Protein AF-A0A3M1NFT0-F1 (afdb_monomer_lite)

Secondary structure (DSSP, 8-state):
----HHHHHHHHHHHHTTSS-HHHHHHHHHHHHHHH-TTS-SSS-HHHHHHHHHHHHHHHHSS---TTSHHHHHHHHHT--HHHHHHHHHTSHHHHTSHHHHHHHHHHHHHHHHHTT--

Radius of gyration: 21.31 Å; chains: 1; bounding box: 56×22×60 Å

Sequence (119 aa):
MAFDEATLDQWANDIVMNDRTRDDWLEYVKDTAARLYPWKDRELRTIDAAQPWLNAYSTLLEKPATLRTPEVQAALMAGTDIAEFTRQLRQRPEWLTTKNAQDTFSTIGDTLARRMGFA

Structure (mmCIF, N/CA/C/O backbone):
data_AF-A0A3M1NFT0-F1
#
_entry.id   AF-A0A3M1NFT0-F1
#
loop_
_atom_site.group_PDB
_atom_site.id
_atom_site.type_symbol
_atom_site.label_atom_id
_atom_site.label_alt_id
_atom_site.label_comp_id
_atom_site.label_asym_id
_atom_site.label_entity_id
_atom_site.label_seq_id
_atom_site.pdbx_PDB_ins_code
_atom_site.Cartn_x
_atom_site.Cartn_y
_atom_site.Cartn_z
_atom_site.occupancy
_atom_site.B_iso_or_equiv
_atom_site.auth_seq_id
_atom_site.auth_comp_id
_atom_site.auth_asym_id
_atom_site.auth_atom_id
_atom_site.pdbx_PDB_model_num
ATOM 1 N N . MET A 1 1 ? 12.643 2.588 -3.687 1.00 48.44 1 MET A N 1
ATOM 2 C CA . MET A 1 1 ? 13.054 2.187 -5.049 1.00 48.44 1 MET A CA 1
ATOM 3 C C . MET A 1 1 ? 13.941 3.274 -5.615 1.00 48.44 1 MET A C 1
ATOM 5 O O . MET A 1 1 ? 13.427 4.300 -6.042 1.00 48.44 1 MET A O 1
ATOM 9 N N . ALA A 1 2 ? 15.250 3.090 -5.527 1.00 50.56 2 ALA A N 1
ATOM 10 C CA . ALA A 1 2 ? 16.196 3.840 -6.337 1.00 50.56 2 ALA A CA 1
ATOM 11 C C . ALA A 1 2 ? 16.700 2.839 -7.377 1.00 50.56 2 ALA A C 1
ATOM 13 O O . ALA A 1 2 ? 17.107 1.741 -7.000 1.00 50.56 2 ALA A O 1
ATOM 14 N N . PHE A 1 3 ? 16.562 3.157 -8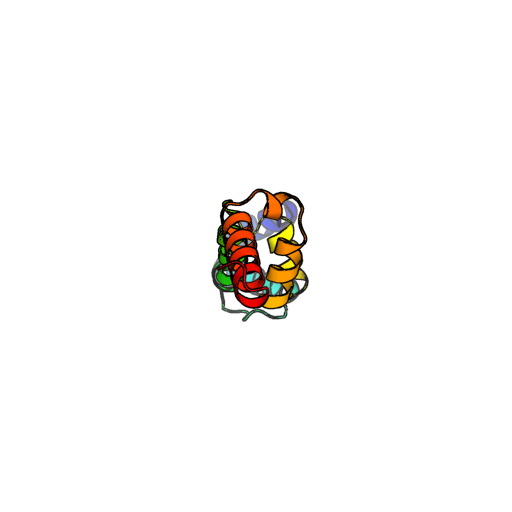.662 1.00 63.03 3 PHE A N 1
ATOM 15 C CA . PHE A 1 3 ? 17.387 2.491 -9.664 1.00 63.03 3 PHE A CA 1
ATOM 16 C C . PHE A 1 3 ? 18.838 2.850 -9.328 1.00 63.03 3 PHE A C 1
ATOM 18 O O . PHE A 1 3 ? 19.087 3.982 -8.914 1.00 63.03 3 PHE A O 1
ATOM 25 N N . ASP A 1 4 ? 19.754 1.891 -9.427 1.00 70.44 4 ASP A N 1
ATOM 26 C CA . ASP A 1 4 ? 21.175 2.174 -9.227 1.00 70.44 4 ASP A CA 1
ATOM 27 C C . ASP A 1 4 ? 21.617 3.247 -10.238 1.00 70.44 4 ASP A C 1
ATOM 29 O O . ASP A 1 4 ? 21.258 3.158 -11.418 1.00 70.44 4 ASP A O 1
ATOM 33 N N . GLU A 1 5 ? 22.342 4.270 -9.781 1.00 66.38 5 GLU A N 1
ATOM 34 C CA . GLU A 1 5 ? 22.776 5.410 -10.607 1.00 66.38 5 GLU A CA 1
ATOM 35 C C . GLU A 1 5 ? 23.545 4.921 -11.838 1.00 66.38 5 GLU A C 1
ATOM 37 O O . GLU A 1 5 ? 23.268 5.348 -12.957 1.00 66.38 5 GLU A O 1
ATOM 42 N N . ALA A 1 6 ? 24.390 3.902 -11.657 1.00 70.00 6 ALA A N 1
ATOM 43 C CA . ALA A 1 6 ? 25.141 3.278 -12.741 1.00 70.00 6 ALA A CA 1
ATOM 44 C C . ALA A 1 6 ? 24.241 2.652 -13.822 1.00 70.00 6 ALA A C 1
ATOM 46 O O . ALA A 1 6 ? 24.580 2.667 -15.003 1.00 70.00 6 ALA A O 1
ATOM 47 N N . THR A 1 7 ? 23.074 2.120 -13.441 1.00 72.25 7 THR A N 1
ATOM 48 C CA . THR A 1 7 ? 22.120 1.549 -14.405 1.00 72.25 7 THR A CA 1
ATOM 49 C C . THR A 1 7 ? 21.399 2.654 -15.175 1.00 72.25 7 THR A C 1
ATOM 51 O O . THR A 1 7 ? 21.173 2.516 -16.375 1.00 72.25 7 THR A O 1
ATOM 54 N N . LEU A 1 8 ? 21.048 3.761 -14.515 1.00 72.31 8 LEU A N 1
ATOM 55 C CA . LEU A 1 8 ? 20.402 4.902 -15.169 1.00 72.31 8 LEU A CA 1
ATOM 56 C C . LEU A 1 8 ? 21.328 5.573 -16.187 1.00 72.31 8 LEU A C 1
ATOM 58 O O . LEU A 1 8 ? 20.892 5.848 -17.303 1.00 72.31 8 LEU A O 1
ATOM 62 N N . ASP A 1 9 ? 22.597 5.771 -15.833 1.00 75.44 9 ASP A N 1
ATOM 63 C CA . ASP A 1 9 ? 23.588 6.395 -16.714 1.00 75.44 9 ASP A CA 1
ATOM 64 C C . ASP A 1 9 ? 23.891 5.539 -17.947 1.00 75.44 9 ASP A C 1
ATOM 66 O O . ASP A 1 9 ? 24.084 6.061 -19.048 1.00 75.44 9 ASP A O 1
ATOM 70 N N . GLN A 1 10 ? 23.896 4.215 -17.789 1.00 77.12 10 GLN A N 1
ATOM 71 C CA . GLN A 1 10 ? 24.116 3.294 -18.899 1.00 77.12 10 GLN A CA 1
ATOM 72 C C . GLN A 1 10 ? 22.939 3.319 -19.882 1.00 77.12 10 GLN A C 1
ATOM 74 O O . GLN A 1 10 ? 23.136 3.498 -21.079 1.00 77.12 10 GLN A O 1
ATOM 79 N N . TRP A 1 11 ? 21.703 3.262 -19.379 1.00 73.88 11 TRP A N 1
ATOM 80 C CA . TRP A 1 11 ? 20.511 3.370 -20.222 1.00 73.88 11 TRP A CA 1
ATOM 81 C C . TRP A 1 11 ? 20.359 4.748 -20.872 1.00 73.88 11 TRP A C 1
ATOM 83 O O . TRP A 1 11 ? 19.920 4.834 -22.017 1.00 73.88 11 TRP A O 1
ATOM 93 N N . ALA A 1 12 ? 20.739 5.823 -20.178 1.00 71.62 12 ALA A N 1
ATOM 94 C CA . ALA A 1 12 ? 20.743 7.164 -20.750 1.00 71.62 12 ALA A CA 1
ATOM 95 C C . ALA A 1 12 ? 21.728 7.272 -21.927 1.00 71.62 12 ALA A C 1
ATOM 97 O O . ALA A 1 12 ? 21.364 7.814 -22.970 1.00 71.62 12 ALA A O 1
ATOM 98 N N . ASN A 1 13 ? 22.938 6.718 -21.790 1.00 75.19 13 ASN A N 1
ATOM 99 C CA . ASN A 1 13 ? 23.917 6.677 -22.878 1.00 75.19 13 ASN A CA 1
ATOM 100 C C . ASN A 1 13 ? 23.450 5.804 -24.051 1.00 75.19 13 ASN A C 1
ATOM 102 O O . ASN A 1 13 ? 23.519 6.258 -25.191 1.00 75.19 13 ASN A O 1
ATOM 106 N N . ASP A 1 14 ? 22.909 4.613 -23.789 1.00 72.38 14 ASP A N 1
ATOM 107 C CA . ASP A 1 14 ? 22.425 3.697 -24.833 1.00 72.38 14 ASP A CA 1
ATOM 108 C C . ASP A 1 14 ? 21.262 4.304 -25.645 1.00 72.38 14 ASP A C 1
ATOM 110 O O . ASP A 1 14 ? 21.162 4.096 -26.855 1.00 72.38 14 ASP A O 1
ATOM 114 N N . ILE A 1 15 ? 20.398 5.104 -25.005 1.00 72.00 15 ILE A N 1
ATOM 115 C CA . ILE A 1 15 ? 19.313 5.830 -25.686 1.00 72.00 15 ILE A CA 1
ATOM 116 C C . ILE A 1 15 ? 19.865 6.968 -26.553 1.00 72.00 15 ILE A C 1
ATOM 118 O O . ILE A 1 15 ? 19.413 7.162 -27.680 1.00 72.00 15 ILE A O 1
ATOM 122 N N . VAL A 1 16 ? 20.849 7.724 -26.055 1.00 74.62 16 VAL A N 1
ATOM 123 C CA . VAL A 1 16 ? 21.486 8.812 -26.820 1.00 74.62 16 VAL A CA 1
ATOM 124 C C . VAL A 1 16 ? 22.265 8.268 -28.021 1.00 74.62 16 VAL A C 1
ATOM 126 O O . VAL A 1 16 ? 22.279 8.902 -29.076 1.00 74.62 16 VAL A O 1
ATOM 129 N N . MET A 1 17 ? 22.860 7.083 -27.887 1.00 78.56 17 MET A N 1
ATOM 130 C CA . MET A 1 17 ? 23.581 6.393 -28.959 1.00 78.56 17 MET A CA 1
ATOM 131 C C . MET A 1 17 ? 22.662 5.665 -29.955 1.00 78.56 17 MET A C 1
ATOM 133 O O . MET A 1 17 ? 23.164 5.079 -30.909 1.00 78.56 17 MET A O 1
ATOM 137 N N . ASN A 1 18 ? 21.331 5.738 -29.792 1.00 70.69 18 ASN A N 1
ATOM 138 C CA . ASN A 1 18 ? 20.339 4.994 -30.587 1.00 70.69 18 ASN A CA 1
ATOM 139 C C . ASN A 1 18 ? 20.472 3.457 -30.504 1.00 70.69 18 ASN A C 1
ATOM 141 O O . ASN A 1 18 ? 19.839 2.746 -31.285 1.00 70.69 18 ASN A O 1
ATOM 145 N N . ASP A 1 19 ? 21.244 2.936 -29.550 1.00 73.31 19 ASP A N 1
ATOM 146 C CA . ASP A 1 19 ? 21.419 1.496 -29.335 1.00 73.31 19 ASP A CA 1
ATOM 147 C C . ASP A 1 19 ? 20.213 0.876 -28.610 1.00 73.31 19 ASP A C 1
ATOM 149 O O . ASP A 1 19 ? 19.975 -0.330 -28.705 1.00 73.31 19 ASP A O 1
ATOM 153 N N . ARG A 1 20 ? 19.425 1.695 -27.897 1.00 72.44 20 ARG A N 1
ATOM 154 C CA . ARG A 1 20 ? 18.157 1.304 -27.263 1.00 72.44 20 ARG A CA 1
ATOM 155 C C . ARG A 1 20 ? 17.103 2.389 -27.396 1.00 72.44 20 ARG A C 1
ATOM 157 O O . ARG A 1 20 ? 17.401 3.579 -27.420 1.00 72.44 20 ARG A O 1
ATOM 164 N N . THR A 1 21 ? 15.842 1.982 -27.435 1.00 81.12 21 THR A N 1
ATOM 165 C CA . THR A 1 21 ? 14.711 2.905 -27.519 1.00 81.12 21 THR A CA 1
ATOM 166 C C . THR A 1 21 ? 14.102 3.185 -26.147 1.00 81.12 21 THR A C 1
ATOM 168 O O . THR A 1 21 ? 14.319 2.477 -25.160 1.00 81.12 21 THR A O 1
ATOM 171 N N . ARG A 1 22 ? 13.267 4.227 -26.082 1.00 76.69 22 ARG A N 1
ATOM 172 C CA . ARG A 1 22 ? 12.432 4.506 -24.905 1.00 76.69 22 ARG A CA 1
ATOM 173 C C . ARG A 1 22 ? 11.493 3.338 -24.570 1.00 76.69 22 ARG A C 1
ATOM 175 O O . ARG A 1 22 ? 11.173 3.147 -23.397 1.00 76.69 22 ARG A O 1
ATOM 182 N N . ASP A 1 23 ? 11.069 2.579 -25.576 1.00 80.88 23 ASP A N 1
ATOM 183 C CA . ASP A 1 23 ? 10.183 1.432 -25.398 1.00 80.88 23 ASP A CA 1
ATOM 184 C C . ASP A 1 23 ? 10.925 0.268 -24.727 1.00 80.88 23 ASP A C 1
ATOM 186 O O . ASP A 1 23 ? 10.395 -0.324 -23.789 1.00 80.88 23 ASP A O 1
ATOM 190 N N . ASP A 1 24 ? 12.193 0.031 -25.080 1.00 81.00 24 ASP A N 1
ATOM 191 C CA . ASP A 1 24 ? 13.041 -0.971 -24.412 1.00 81.00 24 ASP A CA 1
ATOM 192 C C . ASP A 1 24 ? 13.255 -0.643 -22.928 1.00 81.00 24 ASP A C 1
ATOM 194 O O . ASP A 1 24 ? 13.233 -1.525 -22.066 1.00 81.00 24 ASP A O 1
ATOM 198 N N . TRP A 1 25 ? 13.415 0.646 -22.607 1.00 78.12 25 TRP A N 1
ATOM 199 C CA . TRP A 1 25 ? 13.491 1.102 -21.219 1.00 78.12 25 TRP A CA 1
ATOM 200 C C . TRP A 1 25 ? 12.179 0.861 -20.465 1.00 78.12 25 TRP A C 1
ATOM 202 O O . TRP A 1 25 ? 12.191 0.405 -19.320 1.00 78.12 25 TRP A O 1
ATOM 212 N N . LEU A 1 26 ? 11.035 1.139 -21.097 1.00 80.88 26 LEU A N 1
ATOM 213 C CA . LEU A 1 26 ? 9.726 0.867 -20.503 1.00 80.88 26 LEU A CA 1
ATOM 214 C C . LEU A 1 26 ? 9.532 -0.629 -20.235 1.00 80.88 26 LEU A C 1
ATOM 216 O O . LEU A 1 26 ? 9.087 -0.984 -19.143 1.00 80.88 26 LEU A O 1
ATOM 220 N N . GLU A 1 27 ? 9.907 -1.497 -21.172 1.00 84.88 27 GLU A N 1
ATOM 221 C CA . GLU A 1 27 ? 9.845 -2.952 -20.997 1.00 84.88 27 GLU A CA 1
ATOM 222 C C . GLU A 1 27 ? 10.764 -3.428 -19.859 1.00 84.88 27 GLU A C 1
ATOM 224 O O . GLU A 1 27 ? 10.327 -4.195 -18.999 1.00 84.88 27 GLU A O 1
ATOM 229 N N . TYR A 1 28 ? 11.983 -2.888 -19.748 1.00 83.62 28 TYR A N 1
ATOM 230 C CA . TYR A 1 28 ? 12.887 -3.179 -18.629 1.00 83.62 28 TYR A CA 1
ATOM 231 C C . TYR A 1 28 ? 12.298 -2.780 -17.265 1.00 83.62 28 TYR A C 1
ATOM 233 O O . TYR A 1 28 ? 12.393 -3.525 -16.279 1.00 83.62 28 TYR A O 1
ATOM 241 N N . VAL A 1 29 ? 11.660 -1.609 -17.193 1.00 82.56 29 VAL A N 1
ATOM 242 C CA . VAL A 1 29 ? 10.998 -1.138 -15.971 1.00 82.56 29 VAL A CA 1
ATOM 243 C C . VAL A 1 29 ? 9.800 -2.024 -15.626 1.00 82.56 29 VAL A C 1
ATOM 245 O O . VAL A 1 29 ? 9.630 -2.375 -14.455 1.00 82.56 29 VAL A O 1
ATOM 248 N N . LYS A 1 30 ? 8.994 -2.426 -16.617 1.00 83.44 30 LYS A N 1
ATOM 249 C CA . LYS A 1 30 ? 7.872 -3.358 -16.420 1.00 83.44 30 LYS A CA 1
ATOM 250 C C . LYS A 1 30 ? 8.351 -4.710 -15.903 1.00 83.44 30 LYS A C 1
ATOM 252 O O . LYS A 1 30 ? 7.783 -5.209 -14.934 1.00 83.44 30 LYS A O 1
ATOM 257 N N . ASP A 1 31 ? 9.411 -5.268 -16.480 1.00 85.81 31 ASP A N 1
ATOM 258 C CA . ASP A 1 31 ? 9.974 -6.554 -16.059 1.00 85.81 31 ASP A CA 1
ATOM 259 C C . ASP A 1 31 ? 10.536 -6.493 -14.641 1.00 85.81 31 ASP A C 1
ATOM 261 O O . ASP A 1 31 ? 10.301 -7.383 -13.821 1.00 85.81 31 ASP A O 1
ATOM 265 N N . THR A 1 32 ? 11.229 -5.404 -14.314 1.00 83.25 32 THR A N 1
ATOM 266 C CA . THR A 1 32 ? 11.710 -5.154 -12.952 1.00 83.25 32 THR A CA 1
ATOM 267 C C . THR A 1 32 ? 10.543 -5.046 -11.968 1.00 83.25 32 THR A C 1
ATOM 269 O O . THR A 1 32 ? 10.571 -5.647 -10.891 1.00 83.25 32 THR A O 1
ATOM 272 N N . ALA A 1 33 ? 9.480 -4.330 -12.340 1.00 82.62 33 ALA A N 1
ATOM 273 C CA . ALA A 1 33 ? 8.282 -4.196 -11.520 1.00 82.62 33 ALA A CA 1
ATOM 274 C C . ALA A 1 33 ? 7.526 -5.524 -11.358 1.00 82.62 33 ALA A C 1
ATOM 276 O O . ALA A 1 33 ? 7.018 -5.787 -10.272 1.00 82.62 33 ALA A O 1
ATOM 277 N N . ALA A 1 34 ? 7.470 -6.365 -12.392 1.00 84.81 34 ALA A N 1
ATOM 278 C CA . ALA A 1 34 ? 6.854 -7.690 -12.340 1.00 84.81 34 ALA A CA 1
ATOM 279 C C . ALA A 1 34 ? 7.622 -8.644 -11.411 1.00 84.81 34 ALA A C 1
ATOM 281 O O . ALA A 1 34 ? 7.012 -9.418 -10.679 1.00 84.81 34 ALA A O 1
ATOM 282 N N . ARG A 1 35 ? 8.959 -8.547 -11.366 1.00 85.12 35 ARG A N 1
ATOM 283 C CA . ARG A 1 35 ? 9.780 -9.310 -10.406 1.00 85.12 35 ARG A CA 1
ATOM 284 C C . ARG A 1 35 ? 9.548 -8.875 -8.961 1.00 85.12 35 ARG A C 1
ATOM 286 O O . ARG A 1 35 ? 9.550 -9.711 -8.065 1.00 85.12 35 ARG A O 1
ATOM 293 N N . LEU A 1 36 ? 9.378 -7.574 -8.733 1.00 82.12 36 LEU A N 1
ATOM 294 C CA . LEU A 1 36 ? 9.213 -7.008 -7.388 1.00 82.12 36 LEU A CA 1
ATOM 295 C C . LEU A 1 36 ? 7.781 -7.118 -6.863 1.00 82.12 36 LEU A C 1
ATOM 297 O O . LEU A 1 36 ? 7.580 -7.179 -5.653 1.00 82.12 36 LEU A O 1
ATOM 301 N N . TYR A 1 37 ? 6.800 -7.174 -7.760 1.00 85.31 37 TYR A N 1
ATOM 302 C CA . TYR A 1 37 ? 5.386 -7.309 -7.435 1.00 85.31 37 TYR A CA 1
ATOM 303 C C . TYR A 1 37 ? 4.765 -8.437 -8.275 1.00 85.31 37 TYR A C 1
ATOM 305 O O . TYR A 1 37 ? 4.047 -8.159 -9.232 1.00 85.31 37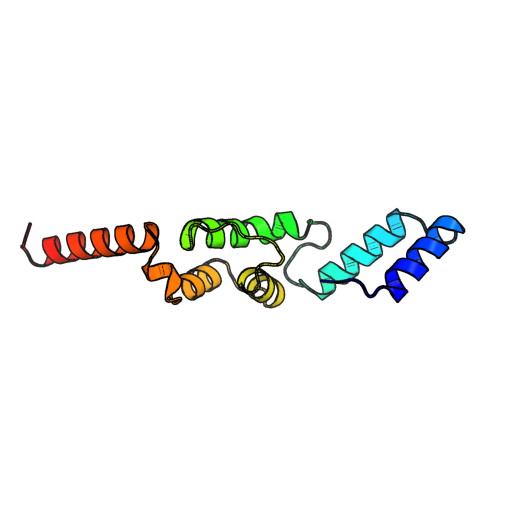 TYR A O 1
ATOM 313 N N . PRO A 1 38 ? 5.002 -9.717 -7.937 1.00 84.06 38 PRO A N 1
ATOM 314 C CA . PRO A 1 38 ? 4.549 -10.843 -8.763 1.00 84.06 38 PRO A CA 1
ATOM 315 C C . PRO A 1 38 ? 3.023 -10.965 -8.880 1.00 84.06 38 PRO A C 1
ATOM 317 O O . PRO A 1 38 ? 2.514 -11.626 -9.777 1.00 84.06 38 PRO A O 1
ATOM 320 N N . TRP A 1 39 ? 2.291 -10.355 -7.948 1.00 85.00 39 TRP A N 1
ATOM 321 C CA . TRP A 1 39 ? 0.831 -10.393 -7.866 1.00 85.00 39 TRP A CA 1
ATOM 322 C C . TRP A 1 39 ? 0.140 -9.362 -8.764 1.00 85.00 39 TRP A C 1
ATOM 324 O O . TRP A 1 39 ? -1.065 -9.476 -8.984 1.00 85.00 39 TRP A O 1
ATOM 334 N N . LYS A 1 40 ? 0.855 -8.334 -9.244 1.00 85.62 40 LYS A N 1
ATOM 335 C CA . LYS A 1 40 ? 0.259 -7.302 -10.099 1.00 85.62 40 LYS A CA 1
ATOM 336 C C . LYS A 1 40 ? 0.397 -7.693 -11.567 1.00 85.62 40 LYS A C 1
ATOM 338 O O . LYS A 1 40 ? 1.378 -8.317 -11.965 1.00 85.62 40 LYS A O 1
ATOM 343 N N . ASP A 1 41 ? -0.533 -7.221 -12.389 1.00 86.12 41 ASP A N 1
ATOM 344 C CA . ASP A 1 41 ? -0.380 -7.293 -13.841 1.00 86.12 41 ASP A CA 1
ATOM 345 C C . ASP A 1 41 ? 0.878 -6.514 -14.282 1.00 86.12 41 ASP A C 1
ATOM 347 O O . ASP A 1 41 ? 1.191 -5.428 -13.766 1.00 86.12 41 ASP A O 1
ATOM 351 N N . ARG A 1 42 ? 1.625 -7.087 -15.227 1.00 83.56 42 ARG A N 1
ATOM 352 C CA . ARG A 1 42 ? 2.829 -6.494 -15.813 1.00 83.56 42 ARG A CA 1
ATOM 353 C C . ARG A 1 42 ? 2.530 -5.134 -16.435 1.00 83.56 42 ARG A C 1
ATOM 355 O O . ARG A 1 42 ? 3.280 -4.188 -16.192 1.00 83.56 42 ARG A O 1
ATOM 362 N N . GLU A 1 43 ? 1.425 -5.034 -17.170 1.00 85.50 43 GLU A N 1
ATOM 363 C CA . GLU A 1 43 ? 1.051 -3.835 -17.926 1.00 85.50 43 GLU A CA 1
ATOM 364 C C . GLU A 1 43 ? 0.406 -2.762 -17.037 1.00 85.50 43 GLU A C 1
ATOM 366 O O . GLU A 1 43 ? 0.393 -1.577 -17.378 1.00 85.50 43 GLU A O 1
ATOM 371 N N . LEU A 1 44 ? -0.086 -3.147 -15.855 1.00 86.06 44 LEU A N 1
ATOM 372 C CA . LEU A 1 44 ? -0.676 -2.211 -14.909 1.00 86.06 44 LEU A CA 1
ATOM 373 C C . LEU A 1 44 ? 0.414 -1.401 -14.197 1.00 86.06 44 LEU A C 1
ATOM 375 O O . LEU A 1 44 ? 1.357 -1.947 -13.599 1.00 86.06 44 LEU A O 1
ATOM 379 N N . ARG A 1 45 ? 0.265 -0.070 -14.212 1.00 83.88 45 ARG A N 1
ATOM 380 C CA . ARG A 1 45 ? 1.180 0.817 -13.486 1.00 83.88 45 ARG A CA 1
ATOM 381 C C . ARG A 1 45 ? 1.105 0.491 -11.998 1.00 83.88 45 ARG A C 1
ATOM 383 O O . ARG A 1 45 ? 0.021 0.414 -11.426 1.00 83.88 45 ARG A O 1
ATOM 390 N N . THR A 1 46 ? 2.259 0.378 -11.344 1.00 84.69 46 THR A N 1
ATOM 391 C CA . THR A 1 46 ? 2.337 0.053 -9.909 1.00 84.69 46 THR A CA 1
ATOM 392 C C . THR A 1 46 ? 1.538 1.026 -9.044 1.00 84.69 46 THR A C 1
ATOM 394 O O . THR A 1 46 ? 0.956 0.614 -8.050 1.00 84.69 46 THR A O 1
ATOM 397 N N . ILE A 1 47 ? 1.475 2.306 -9.429 1.00 87.44 47 ILE A N 1
ATOM 398 C CA . ILE A 1 47 ? 0.673 3.307 -8.716 1.00 87.44 47 ILE A CA 1
ATOM 399 C C . ILE A 1 47 ? -0.827 2.996 -8.771 1.00 87.44 47 ILE A C 1
ATOM 401 O O . ILE A 1 47 ? -1.494 3.086 -7.746 1.00 87.44 47 ILE A O 1
ATOM 405 N N . ASP A 1 48 ? -1.331 2.558 -9.926 1.00 89.50 48 ASP A N 1
ATOM 406 C CA . ASP A 1 48 ? -2.748 2.231 -10.101 1.00 89.50 48 ASP A CA 1
ATOM 407 C C . ASP A 1 48 ? -3.081 0.928 -9.371 1.00 89.50 48 ASP A C 1
ATOM 409 O O . ASP A 1 48 ? -4.090 0.844 -8.676 1.00 89.50 48 ASP A O 1
ATOM 413 N N . ALA A 1 49 ? -2.185 -0.062 -9.454 1.00 87.19 49 ALA A N 1
ATOM 414 C CA . ALA A 1 49 ? -2.304 -1.315 -8.713 1.00 87.19 49 ALA A CA 1
ATOM 415 C C . ALA A 1 49 ? -2.303 -1.088 -7.193 1.00 87.19 49 ALA A C 1
ATOM 417 O O . ALA A 1 49 ? -3.037 -1.748 -6.470 1.00 87.19 49 ALA A O 1
ATOM 418 N N . ALA A 1 50 ? -1.500 -0.144 -6.700 1.00 91.38 50 ALA A N 1
ATOM 419 C CA . ALA A 1 50 ? -1.371 0.164 -5.279 1.00 91.38 50 ALA A CA 1
ATOM 420 C C . ALA A 1 50 ? -2.484 1.060 -4.720 1.00 91.38 50 ALA A C 1
ATOM 422 O O . ALA A 1 50 ? -2.575 1.219 -3.500 1.00 91.38 50 ALA A O 1
ATOM 423 N N . GLN A 1 51 ? -3.319 1.654 -5.578 1.00 92.62 51 GLN A N 1
ATOM 424 C CA . GLN A 1 51 ? -4.344 2.616 -5.177 1.00 92.62 51 GLN A CA 1
ATOM 425 C C . GLN A 1 51 ? -5.235 2.127 -4.018 1.00 92.62 51 GLN A C 1
ATOM 427 O O . GLN A 1 51 ? -5.486 2.920 -3.108 1.00 92.62 51 GLN A O 1
ATOM 432 N N . PRO A 1 52 ? -5.667 0.849 -3.959 1.00 92.19 52 PRO A N 1
ATOM 433 C CA . PRO A 1 52 ? -6.453 0.355 -2.831 1.00 92.19 52 PRO A CA 1
ATOM 434 C C . PRO A 1 52 ? -5.714 0.417 -1.486 1.00 92.19 52 PRO A C 1
ATOM 436 O O . PRO A 1 52 ? -6.311 0.810 -0.486 1.00 92.19 52 PRO A O 1
ATOM 439 N N . TRP A 1 53 ? -4.416 0.098 -1.452 1.00 93.50 53 TRP A N 1
ATOM 440 C CA . TRP A 1 53 ? -3.594 0.174 -0.236 1.00 93.50 53 TRP A CA 1
ATOM 441 C C . TRP A 1 53 ? -3.332 1.622 0.174 1.00 93.50 53 TRP A C 1
ATOM 443 O O . TRP A 1 53 ? -3.411 1.949 1.357 1.00 93.50 53 TRP A O 1
ATOM 453 N N . LEU A 1 54 ? -3.070 2.501 -0.797 1.00 94.19 54 LEU A N 1
ATOM 454 C CA . LEU A 1 54 ? -2.897 3.934 -0.546 1.00 94.19 54 LEU A CA 1
ATOM 455 C C . LEU A 1 54 ? -4.167 4.538 0.056 1.00 94.19 54 LEU A C 1
ATOM 457 O O . LEU A 1 54 ? -4.101 5.206 1.085 1.00 94.19 54 LEU A O 1
ATOM 461 N N . ASN A 1 55 ? -5.323 4.238 -0.537 1.00 94.00 55 ASN A N 1
ATOM 462 C CA . ASN A 1 55 ? -6.614 4.693 -0.039 1.00 94.00 55 ASN A CA 1
ATOM 463 C C . ASN A 1 55 ? -6.898 4.131 1.357 1.00 94.00 55 ASN A C 1
ATOM 465 O O . ASN A 1 55 ? -7.264 4.892 2.245 1.00 94.00 55 ASN A O 1
ATOM 469 N N . ALA A 1 56 ? -6.682 2.830 1.583 1.00 92.25 56 ALA A N 1
ATOM 470 C CA . ALA A 1 56 ? -6.894 2.212 2.891 1.00 92.25 56 ALA A CA 1
ATOM 471 C C . ALA A 1 56 ? -6.032 2.868 3.975 1.00 92.25 56 ALA A C 1
ATOM 473 O O . ALA A 1 56 ? -6.549 3.218 5.034 1.00 92.25 56 ALA A O 1
ATOM 474 N N . TYR A 1 57 ? -4.746 3.097 3.696 1.00 93.69 57 TYR A N 1
ATOM 475 C CA . TYR A 1 57 ? -3.849 3.797 4.614 1.00 93.69 57 TYR A CA 1
ATOM 476 C C . TYR A 1 57 ? -4.334 5.221 4.881 1.00 93.69 57 TYR A C 1
ATOM 478 O O . TYR A 1 57 ? -4.458 5.622 6.037 1.00 93.69 57 TYR A O 1
ATOM 486 N N . SER A 1 58 ? -4.648 5.977 3.826 1.00 92.50 58 SER A N 1
ATOM 487 C CA . SER A 1 58 ? -5.061 7.369 3.969 1.00 92.50 58 SER A CA 1
ATOM 488 C C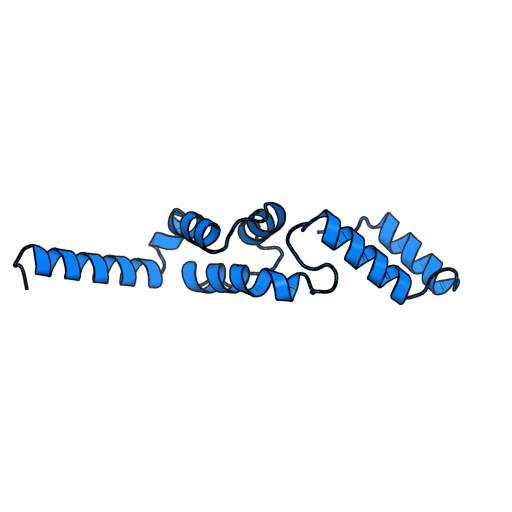 . SER A 1 58 ? -6.395 7.548 4.661 1.00 92.50 58 SER A C 1
ATOM 490 O O . SER A 1 58 ? -6.549 8.493 5.428 1.00 92.50 58 SER A O 1
ATOM 492 N N . THR A 1 59 ? -7.336 6.634 4.457 1.00 91.44 59 THR A N 1
ATOM 493 C CA . THR A 1 59 ? -8.588 6.629 5.203 1.00 91.44 59 THR A CA 1
ATOM 494 C C . THR A 1 59 ? -8.342 6.215 6.649 1.00 91.44 59 THR A C 1
ATOM 496 O O . THR A 1 59 ? -8.692 6.963 7.548 1.00 91.44 59 THR A O 1
ATOM 499 N N . LEU A 1 60 ? -7.708 5.069 6.910 1.00 90.69 60 LEU A N 1
ATOM 500 C CA . LEU A 1 60 ? -7.576 4.546 8.276 1.00 90.69 60 LEU A CA 1
ATOM 501 C C . LEU A 1 60 ? -6.729 5.433 9.175 1.00 90.69 60 LEU A C 1
ATOM 503 O O . LEU A 1 60 ? -7.105 5.645 10.319 1.00 90.69 60 LEU A O 1
ATOM 507 N N . LEU A 1 61 ? -5.593 5.913 8.674 1.00 91.06 61 LEU A N 1
ATOM 508 C CA . LEU A 1 61 ? -4.646 6.702 9.456 1.00 91.06 61 LEU A CA 1
ATOM 509 C C . LEU A 1 61 ? -4.823 8.208 9.279 1.00 91.06 61 LEU A C 1
ATOM 511 O O . LEU A 1 61 ? -4.089 8.963 9.911 1.00 91.06 61 LEU A O 1
ATOM 515 N N . GLU A 1 62 ? -5.763 8.642 8.433 1.00 90.38 62 GLU A N 1
ATOM 516 C CA . GLU A 1 62 ? -6.050 10.059 8.155 1.00 90.38 62 GLU A CA 1
ATOM 517 C C . GLU A 1 62 ? -4.801 10.837 7.687 1.00 90.38 62 GLU A C 1
ATOM 519 O O . GLU A 1 62 ? -4.656 12.037 7.916 1.00 90.38 62 GLU A O 1
ATOM 524 N N . LYS A 1 63 ? -3.871 10.139 7.019 1.00 89.50 63 LYS A N 1
ATOM 525 C CA . LYS A 1 63 ? -2.568 10.658 6.572 1.00 89.50 63 LYS A CA 1
ATOM 526 C C . LYS A 1 63 ? -2.343 10.394 5.082 1.00 89.50 63 LYS A C 1
ATOM 528 O O . LYS A 1 63 ? -2.709 9.329 4.588 1.00 89.50 63 LYS A O 1
ATOM 533 N N . PRO A 1 64 ? -1.687 11.300 4.341 1.00 88.62 64 PRO A N 1
ATOM 534 C CA . PRO A 1 64 ? -1.357 11.037 2.945 1.00 88.62 64 PRO A CA 1
ATOM 535 C C . PRO A 1 64 ? -0.408 9.835 2.830 1.00 88.62 64 PRO A C 1
ATOM 537 O O . PRO A 1 64 ? 0.606 9.762 3.525 1.00 88.62 64 PRO A O 1
ATOM 540 N N . ALA A 1 65 ? -0.740 8.900 1.942 1.00 90.12 65 ALA A N 1
ATOM 541 C CA . ALA A 1 65 ? 0.082 7.739 1.631 1.00 90.12 65 ALA A CA 1
ATOM 542 C C . ALA A 1 65 ? 0.712 7.882 0.245 1.00 90.12 65 ALA A C 1
ATOM 544 O O . ALA A 1 65 ? 0.117 8.430 -0.682 1.00 90.12 65 ALA A O 1
ATOM 545 N N . THR A 1 66 ? 1.916 7.344 0.084 1.00 90.62 66 THR A N 1
ATOM 546 C CA . THR A 1 66 ? 2.591 7.238 -1.212 1.00 90.62 66 THR A CA 1
ATOM 547 C C . THR A 1 66 ? 3.143 5.828 -1.386 1.00 90.62 66 THR A C 1
ATOM 549 O O . THR A 1 66 ? 3.231 5.062 -0.430 1.00 90.62 66 THR A O 1
ATOM 552 N N . LEU A 1 67 ? 3.608 5.488 -2.590 1.00 85.56 67 LEU A N 1
ATOM 553 C CA . LEU A 1 67 ? 4.322 4.223 -2.829 1.00 85.56 67 LEU A CA 1
ATOM 554 C C . LEU A 1 67 ? 5.602 4.068 -1.991 1.00 85.56 67 LEU A C 1
ATOM 556 O O . LEU A 1 67 ? 6.154 2.975 -1.910 1.00 85.56 67 LEU A O 1
ATOM 560 N N . ARG A 1 68 ? 6.102 5.166 -1.414 1.00 87.31 68 ARG A N 1
ATOM 561 C CA . ARG A 1 68 ? 7.290 5.189 -0.553 1.00 87.31 68 ARG A CA 1
ATOM 562 C C . ARG A 1 68 ? 6.944 5.111 0.930 1.00 87.31 68 ARG A C 1
ATOM 564 O O . ARG A 1 68 ? 7.854 5.059 1.750 1.00 87.31 68 ARG A O 1
ATOM 571 N N . THR A 1 69 ? 5.658 5.129 1.279 1.00 89.44 69 THR A N 1
ATOM 572 C CA . THR A 1 69 ? 5.215 4.907 2.654 1.00 89.44 69 THR A CA 1
ATOM 573 C C . THR A 1 69 ? 5.645 3.492 3.056 1.00 89.44 69 THR A C 1
ATOM 575 O O . THR A 1 69 ? 5.229 2.549 2.378 1.00 89.44 69 THR A O 1
ATOM 578 N N . PRO A 1 70 ? 6.486 3.319 4.096 1.00 90.00 70 PRO A N 1
ATOM 579 C CA . PRO A 1 70 ? 7.127 2.036 4.393 1.00 90.00 70 PRO A CA 1
ATOM 580 C C . PRO A 1 70 ? 6.142 0.877 4.530 1.00 90.00 70 PRO A C 1
ATOM 582 O O . PRO A 1 70 ? 6.390 -0.217 4.034 1.00 90.00 70 PRO A O 1
ATOM 585 N N . GLU A 1 71 ? 4.992 1.128 5.150 1.00 90.25 71 GLU A N 1
ATOM 586 C CA . GLU A 1 71 ? 3.967 0.119 5.399 1.00 90.25 71 GLU A CA 1
ATOM 587 C C . GLU A 1 71 ? 3.246 -0.287 4.117 1.00 90.25 71 GLU A C 1
ATOM 589 O O . GLU A 1 71 ? 3.010 -1.471 3.884 1.00 90.25 71 GLU A O 1
ATOM 594 N N . VAL A 1 72 ? 2.948 0.685 3.253 1.00 90.88 72 VAL A N 1
ATOM 595 C CA . VAL A 1 72 ? 2.363 0.417 1.936 1.00 90.88 72 VAL A CA 1
ATOM 596 C C . VAL A 1 72 ? 3.369 -0.334 1.072 1.00 90.88 72 VAL A C 1
ATOM 598 O O . VAL A 1 72 ? 3.020 -1.331 0.452 1.00 90.88 72 VAL A O 1
ATOM 601 N N . GLN A 1 73 ? 4.633 0.088 1.066 1.00 90.44 73 GLN A N 1
ATOM 602 C CA . GLN A 1 73 ? 5.672 -0.574 0.287 1.00 90.44 73 GLN A CA 1
ATOM 603 C C . GLN A 1 73 ? 5.871 -2.026 0.737 1.00 90.44 73 GLN A C 1
ATOM 605 O O . GLN A 1 73 ? 5.943 -2.914 -0.111 1.00 90.44 73 GLN A O 1
ATOM 610 N N . ALA A 1 74 ? 5.919 -2.276 2.048 1.00 90.69 74 ALA A N 1
ATOM 611 C CA . ALA A 1 74 ? 6.041 -3.619 2.603 1.00 90.69 74 ALA A CA 1
ATOM 612 C C . ALA A 1 74 ? 4.842 -4.501 2.223 1.00 90.69 74 ALA A C 1
ATOM 614 O O . ALA A 1 74 ? 5.040 -5.621 1.758 1.00 90.69 74 ALA A O 1
ATOM 615 N N . ALA A 1 75 ? 3.616 -3.982 2.345 1.00 90.56 75 ALA A N 1
ATOM 616 C CA . ALA A 1 75 ? 2.404 -4.710 1.973 1.00 90.56 75 ALA A CA 1
ATOM 617 C C . ALA A 1 75 ? 2.363 -5.047 0.477 1.00 90.56 75 ALA A C 1
ATOM 619 O O . ALA A 1 75 ? 2.054 -6.178 0.106 1.00 90.56 75 ALA A O 1
ATOM 620 N N . LEU A 1 76 ? 2.739 -4.094 -0.380 1.00 89.81 76 LEU A N 1
ATOM 621 C CA . LEU A 1 76 ? 2.820 -4.316 -1.820 1.00 89.81 76 LEU A CA 1
ATOM 622 C C . LEU A 1 76 ? 3.908 -5.337 -2.157 1.00 89.81 76 LEU A C 1
ATOM 624 O O . LEU A 1 76 ? 3.663 -6.229 -2.950 1.00 89.81 76 LEU A O 1
ATOM 628 N N . MET A 1 77 ? 5.102 -5.268 -1.567 1.00 88.69 77 MET A N 1
ATOM 629 C CA . MET A 1 77 ? 6.165 -6.241 -1.869 1.00 88.69 77 MET A CA 1
ATOM 630 C C . MET A 1 77 ? 5.817 -7.654 -1.384 1.00 88.69 77 MET A C 1
ATOM 632 O O . MET A 1 77 ? 6.147 -8.629 -2.052 1.00 88.69 77 MET A O 1
ATOM 636 N N . ALA A 1 78 ? 5.119 -7.767 -0.253 1.00 88.62 78 ALA A N 1
ATOM 637 C CA . ALA A 1 78 ? 4.659 -9.043 0.283 1.00 88.62 78 ALA A CA 1
ATOM 638 C C . ALA A 1 78 ? 3.427 -9.612 -0.449 1.00 88.62 78 ALA A C 1
ATOM 640 O O . ALA A 1 78 ? 3.084 -10.772 -0.236 1.00 88.62 78 ALA A O 1
ATOM 641 N N . GLY A 1 79 ? 2.753 -8.819 -1.292 1.00 87.88 79 GLY A N 1
ATOM 642 C CA . GLY A 1 79 ? 1.479 -9.212 -1.903 1.00 87.88 79 GLY A CA 1
ATOM 643 C C . GLY A 1 79 ? 0.362 -9.389 -0.872 1.00 87.88 79 GLY A C 1
ATOM 644 O O . GLY A 1 79 ? -0.508 -10.241 -1.038 1.00 87.88 79 GLY A O 1
ATOM 645 N N . THR A 1 80 ? 0.407 -8.619 0.218 1.00 91.62 80 THR A N 1
ATOM 646 C CA . THR A 1 80 ? -0.558 -8.708 1.316 1.00 91.62 80 THR A CA 1
ATOM 647 C C . THR A 1 80 ? -1.940 -8.277 0.845 1.00 91.62 80 THR A C 1
ATOM 649 O O . THR A 1 80 ? -2.105 -7.166 0.340 1.00 91.62 80 THR A O 1
ATOM 652 N N . ASP A 1 81 ? -2.945 -9.116 1.088 1.00 92.62 81 ASP A N 1
ATOM 653 C CA . ASP A 1 81 ? -4.343 -8.785 0.815 1.00 92.62 81 ASP A CA 1
ATOM 654 C C . ASP A 1 81 ? -4.790 -7.498 1.537 1.00 92.62 81 ASP A C 1
ATOM 656 O O . ASP A 1 81 ? -4.358 -7.197 2.653 1.00 92.62 81 ASP A O 1
ATOM 660 N N . ILE A 1 82 ? -5.692 -6.736 0.915 1.00 91.12 82 ILE A N 1
ATOM 661 C CA . ILE A 1 82 ? -6.154 -5.437 1.427 1.00 91.12 82 ILE A CA 1
ATOM 662 C C . ILE A 1 82 ? -6.835 -5.579 2.796 1.00 91.12 82 ILE A C 1
ATOM 664 O O . ILE A 1 82 ? -6.677 -4.702 3.656 1.00 91.12 82 ILE A O 1
ATOM 668 N N . ALA A 1 83 ? -7.579 -6.666 3.030 1.00 92.12 83 ALA A N 1
ATOM 669 C CA . ALA A 1 83 ? -8.232 -6.891 4.314 1.00 92.12 83 ALA A CA 1
ATOM 670 C C . ALA A 1 83 ? -7.195 -7.151 5.412 1.00 92.12 83 ALA A C 1
ATOM 672 O O . ALA A 1 83 ? -7.306 -6.598 6.508 1.00 92.12 83 ALA A O 1
ATOM 673 N N . GLU A 1 84 ? -6.157 -7.930 5.107 1.00 93.75 84 GLU A N 1
ATOM 674 C CA . GLU A 1 84 ? -5.050 -8.175 6.031 1.00 93.75 84 GLU A CA 1
ATOM 675 C C . GLU A 1 84 ? -4.253 -6.898 6.312 1.00 93.75 84 GLU A C 1
ATOM 677 O O . GLU A 1 84 ? -4.022 -6.560 7.472 1.00 93.75 84 GLU A O 1
ATOM 682 N N . PHE A 1 85 ? -3.929 -6.123 5.278 1.00 94.31 85 PHE A N 1
ATOM 683 C CA . PHE A 1 85 ? -3.264 -4.832 5.434 1.00 94.31 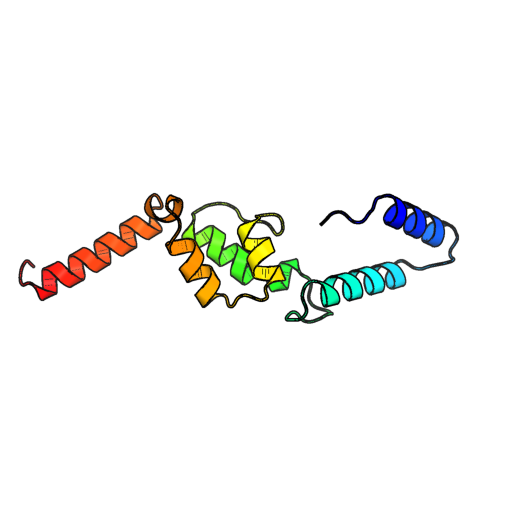85 PHE A CA 1
ATOM 684 C C . PHE A 1 85 ? -4.067 -3.879 6.333 1.00 94.31 85 PHE A C 1
ATOM 686 O O . PHE A 1 85 ? -3.534 -3.284 7.268 1.00 94.31 85 PHE A O 1
ATOM 693 N N . THR A 1 86 ? -5.380 -3.795 6.117 1.00 92.25 86 THR A N 1
ATOM 694 C CA . THR A 1 86 ? -6.289 -2.994 6.948 1.00 92.25 86 THR A CA 1
ATOM 695 C C . THR A 1 86 ? -6.284 -3.456 8.407 1.00 92.25 86 THR A C 1
ATOM 697 O O . THR A 1 86 ? -6.264 -2.620 9.314 1.00 92.25 86 THR A O 1
ATOM 700 N N . ARG A 1 87 ? -6.273 -4.773 8.665 1.00 91.69 87 ARG A N 1
ATOM 701 C CA . ARG A 1 87 ? -6.158 -5.313 10.031 1.00 91.69 87 ARG A CA 1
ATOM 702 C C . ARG A 1 87 ? -4.853 -4.886 10.692 1.00 91.69 87 ARG A C 1
ATOM 704 O O . ARG A 1 87 ? -4.889 -4.428 11.832 1.00 91.69 87 ARG A O 1
ATOM 711 N N . GLN A 1 88 ? -3.736 -4.987 9.977 1.00 91.81 88 GLN A N 1
ATOM 712 C CA . GLN A 1 88 ? -2.423 -4.588 10.485 1.00 91.81 88 GLN A CA 1
ATOM 713 C C . GLN A 1 88 ? -2.381 -3.093 10.822 1.00 91.81 88 GLN A C 1
ATOM 715 O O . GLN A 1 88 ? -1.895 -2.720 11.888 1.00 91.81 88 GLN A O 1
ATOM 720 N N . LEU A 1 89 ? -2.969 -2.234 9.981 1.00 91.69 89 LEU A N 1
ATOM 721 C CA . LEU A 1 89 ? -3.065 -0.798 10.261 1.00 91.69 89 LEU A CA 1
ATOM 722 C C . LEU A 1 89 ? -3.878 -0.494 11.527 1.00 91.69 89 LEU A C 1
ATOM 724 O O . LEU A 1 89 ? -3.469 0.347 12.323 1.00 91.69 89 LEU A O 1
ATOM 728 N N . ARG A 1 90 ? -4.984 -1.210 11.764 1.00 89.94 90 ARG A N 1
ATOM 729 C CA . ARG A 1 90 ? -5.807 -1.045 12.978 1.00 89.94 90 ARG A CA 1
ATOM 730 C C . ARG A 1 90 ? -5.121 -1.518 14.260 1.00 89.94 90 ARG A C 1
ATOM 732 O O . ARG A 1 90 ? -5.510 -1.119 15.348 1.00 89.94 90 ARG A O 1
ATOM 739 N N . GLN A 1 91 ? -4.103 -2.366 14.167 1.00 89.31 91 GLN A N 1
ATOM 740 C CA . GLN A 1 91 ? -3.329 -2.779 15.342 1.00 89.31 91 GLN A CA 1
ATOM 741 C C . GLN A 1 91 ? -2.297 -1.724 15.762 1.00 89.31 91 GLN A C 1
ATOM 743 O O . GLN A 1 91 ? -1.689 -1.845 16.826 1.00 89.31 91 GLN A O 1
ATOM 748 N N . ARG A 1 92 ? -2.081 -0.682 14.949 1.00 87.75 92 ARG A N 1
ATOM 749 C CA . ARG A 1 92 ? -1.083 0.344 15.247 1.00 87.75 92 ARG A CA 1
ATOM 750 C C . ARG A 1 92 ? -1.585 1.324 16.312 1.00 87.75 92 ARG A C 1
ATOM 752 O O . ARG A 1 92 ? -2.734 1.761 16.241 1.00 87.75 92 ARG A O 1
ATOM 759 N N . PRO A 1 93 ? -0.710 1.780 17.228 1.00 86.19 93 PRO A N 1
ATOM 760 C CA . PRO A 1 93 ? -1.080 2.772 18.239 1.00 86.19 93 PRO A CA 1
ATOM 761 C C . PRO A 1 93 ? -1.590 4.086 17.641 1.00 86.19 93 PRO A C 1
ATOM 763 O O . PRO A 1 93 ? -2.505 4.701 18.174 1.00 86.19 93 PRO A O 1
ATOM 766 N N . GLU A 1 94 ? -1.028 4.503 16.507 1.00 87.38 94 GLU A N 1
ATOM 767 C CA . GLU A 1 94 ? -1.443 5.729 15.823 1.00 87.38 94 GLU A CA 1
ATOM 768 C C . GLU A 1 94 ? -2.868 5.661 15.266 1.00 87.38 94 GLU A C 1
ATOM 770 O O . GLU A 1 94 ? -3.525 6.697 15.185 1.00 87.38 94 GLU A O 1
ATOM 775 N N . TRP A 1 95 ? -3.388 4.468 14.953 1.00 88.94 95 TRP A N 1
ATOM 776 C CA . TRP A 1 95 ? -4.779 4.338 14.532 1.00 88.94 95 TRP A CA 1
ATOM 777 C C . TRP A 1 95 ? -5.722 4.741 15.663 1.00 88.94 95 TRP A C 1
ATOM 779 O O . TRP A 1 95 ? -6.675 5.469 15.414 1.00 88.94 95 TRP A O 1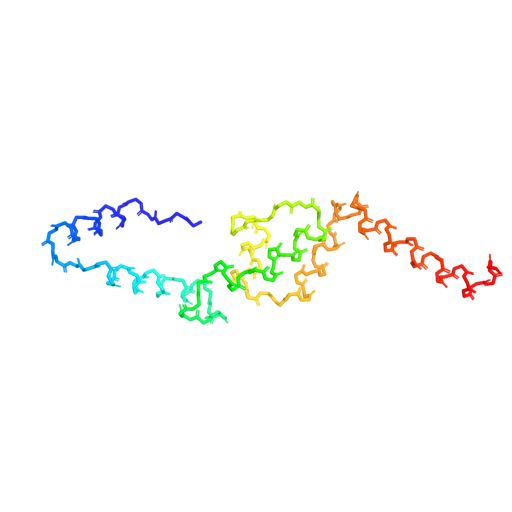
ATOM 789 N N . LEU A 1 96 ? -5.414 4.376 16.913 1.00 86.38 96 LEU A N 1
ATOM 790 C CA . LEU A 1 96 ? -6.248 4.687 18.083 1.00 86.38 96 LEU A CA 1
ATOM 791 C C . LEU A 1 96 ? -6.467 6.193 18.288 1.00 86.38 96 LEU A C 1
ATOM 793 O O . LEU A 1 96 ? -7.453 6.592 18.902 1.00 86.38 96 LEU A O 1
ATOM 797 N N . THR A 1 97 ? -5.561 7.028 17.773 1.00 87.38 97 THR A N 1
ATOM 798 C CA . THR A 1 97 ? -5.668 8.491 17.860 1.00 87.38 97 THR A CA 1
ATOM 799 C C . THR A 1 97 ? -6.493 9.126 16.740 1.00 87.38 97 THR A C 1
ATOM 801 O O . THR A 1 97 ? -6.799 10.312 16.821 1.00 87.38 97 THR A O 1
ATOM 804 N N . THR A 1 98 ? -6.864 8.360 15.712 1.00 90.75 98 THR A N 1
ATOM 805 C CA . THR A 1 98 ? -7.643 8.859 14.568 1.00 90.75 98 THR A CA 1
ATOM 806 C C . THR A 1 98 ? -9.111 9.032 14.920 1.00 90.75 98 THR A C 1
ATOM 808 O O . THR A 1 98 ? -9.644 8.331 15.789 1.00 90.75 98 THR A O 1
ATOM 811 N N . LYS A 1 99 ? -9.797 9.926 14.202 1.00 87.69 99 LYS A N 1
ATOM 812 C CA . LYS A 1 99 ? -11.243 10.084 14.353 1.00 87.69 99 LYS A CA 1
ATOM 813 C C . LYS A 1 99 ? -11.967 8.796 13.962 1.00 87.69 99 LYS A C 1
ATOM 815 O O . LYS A 1 99 ? -12.862 8.357 14.674 1.00 87.69 99 LYS A O 1
ATOM 820 N N . ASN A 1 100 ? -11.509 8.121 12.912 1.00 85.25 100 ASN A N 1
ATOM 821 C CA . ASN A 1 100 ? -12.072 6.844 12.478 1.00 85.25 100 ASN A CA 1
ATOM 822 C C . ASN A 1 100 ? -12.028 5.753 13.562 1.00 85.25 100 ASN A C 1
ATOM 824 O O . ASN A 1 100 ? -12.974 4.969 13.691 1.00 85.25 100 ASN A O 1
ATOM 828 N N . ALA A 1 101 ? -10.962 5.690 14.364 1.00 86.00 101 ALA A N 1
ATOM 829 C CA . ALA A 1 101 ? -10.919 4.780 15.506 1.00 86.00 101 ALA A CA 1
ATOM 830 C C . ALA A 1 101 ? -11.906 5.197 16.601 1.00 86.00 101 ALA A C 1
ATOM 832 O O . ALA A 1 101 ? -12.655 4.353 17.093 1.00 86.00 101 ALA A O 1
ATOM 833 N N . GLN A 1 102 ? -11.957 6.486 16.944 1.00 87.75 102 GLN A N 1
ATOM 834 C CA . GLN A 1 102 ? -12.885 7.015 17.951 1.00 87.75 102 GLN A CA 1
ATOM 835 C C . GLN A 1 102 ? -14.354 6.766 17.572 1.00 87.75 102 GLN A C 1
ATOM 837 O O . GLN A 1 102 ? -15.137 6.310 18.410 1.00 87.75 102 GLN A O 1
ATOM 842 N N . ASP A 1 103 ? -14.716 6.972 16.305 1.00 86.69 103 ASP A N 1
ATOM 843 C CA . ASP A 1 103 ? -16.060 6.719 15.771 1.00 86.69 103 ASP A CA 1
ATOM 844 C C . ASP A 1 103 ? -16.407 5.218 15.831 1.00 86.69 103 ASP A C 1
ATOM 846 O O . ASP A 1 103 ? -17.522 4.827 16.200 1.00 86.69 103 ASP A O 1
ATOM 850 N N . THR A 1 104 ? -15.425 4.353 15.546 1.00 84.25 104 THR A N 1
ATOM 851 C CA . THR A 1 104 ? -15.575 2.894 15.659 1.00 84.25 104 THR A CA 1
ATOM 852 C C . THR A 1 104 ? -15.807 2.470 17.111 1.00 84.25 104 THR A C 1
ATOM 854 O O . THR A 1 104 ? -16.726 1.695 17.385 1.00 84.25 104 THR A O 1
ATOM 857 N N . PHE A 1 105 ? -15.021 2.991 18.059 1.00 84.31 105 PHE A N 1
ATOM 858 C CA . PHE A 1 105 ? -15.191 2.688 19.482 1.00 84.31 105 PHE A CA 1
ATOM 859 C C . PHE A 1 105 ? -16.528 3.187 20.024 1.00 84.31 105 PHE A C 1
ATOM 861 O O . PHE A 1 105 ? -17.184 2.455 20.762 1.00 84.31 105 PHE A O 1
ATOM 868 N N . SER A 1 106 ? -16.961 4.379 19.612 1.00 83.19 106 SER A N 1
ATOM 869 C CA . SER A 1 106 ? -18.257 4.945 20.003 1.00 83.19 106 SER A CA 1
ATOM 870 C C . SER A 1 106 ? -19.411 4.066 19.516 1.00 83.19 106 SER A C 1
ATOM 872 O O . SER A 1 106 ? -20.271 3.677 20.300 1.00 83.19 106 SER A O 1
ATOM 874 N N . THR A 1 107 ? -19.369 3.624 18.255 1.00 83.50 107 THR A N 1
ATOM 875 C CA . THR A 1 107 ? -20.390 2.728 17.681 1.00 83.50 107 THR A CA 1
ATOM 876 C C . THR A 1 107 ? -20.442 1.368 18.389 1.00 83.50 107 THR A C 1
ATOM 878 O O . THR A 1 107 ? -21.523 0.830 18.654 1.00 83.50 107 THR A O 1
ATOM 881 N N . ILE A 1 108 ? -19.278 0.791 18.708 1.00 82.31 108 ILE A N 1
ATOM 882 C CA . ILE A 1 108 ? -19.192 -0.466 19.466 1.00 82.31 108 ILE A CA 1
ATOM 883 C C . ILE A 1 108 ? -19.753 -0.262 20.876 1.00 82.31 108 ILE A C 1
ATOM 885 O O . ILE A 1 108 ? -20.555 -1.077 21.332 1.00 82.31 108 ILE A O 1
ATOM 889 N N . GLY A 1 109 ? -19.375 0.834 21.537 1.00 78.38 109 GLY A N 1
ATOM 890 C CA . GLY A 1 109 ? -19.870 1.221 22.854 1.00 78.38 109 GLY A CA 1
ATOM 891 C C . GLY A 1 109 ? -21.391 1.333 22.883 1.00 78.38 109 GLY A C 1
ATOM 892 O O . GLY A 1 109 ? -22.024 0.684 23.709 1.00 78.38 109 GLY A O 1
ATOM 893 N N . ASP A 1 110 ? -21.985 2.039 21.923 1.00 82.44 110 ASP A N 1
ATOM 894 C CA . ASP A 1 110 ? -23.439 2.199 21.804 1.00 82.44 110 ASP A CA 1
ATOM 895 C C . ASP A 1 110 ? -24.159 0.872 21.551 1.00 82.44 110 ASP A C 1
ATOM 897 O O . ASP A 1 110 ? -25.249 0.625 22.073 1.00 82.44 110 ASP A O 1
ATOM 901 N N . THR A 1 111 ? -23.558 -0.003 20.743 1.00 80.06 111 THR A N 1
ATOM 902 C CA . THR A 1 111 ? -24.114 -1.332 20.456 1.00 80.06 111 THR A CA 1
ATOM 903 C C . THR A 1 111 ? -24.095 -2.211 21.706 1.00 80.06 111 THR A C 1
ATOM 905 O O . THR A 1 111 ? -25.067 -2.911 21.997 1.00 80.06 111 THR A O 1
ATOM 908 N N . LEU A 1 112 ? -23.005 -2.159 22.473 1.00 78.12 112 LEU A N 1
ATOM 909 C CA . LEU A 1 112 ? -22.878 -2.878 23.736 1.00 78.12 112 LEU A CA 1
ATOM 910 C C . LEU A 1 112 ? -23.808 -2.298 24.806 1.00 78.12 112 LEU A C 1
ATOM 912 O O . LEU A 1 112 ? -24.493 -3.065 25.475 1.00 78.12 112 LEU A O 1
ATOM 916 N N . ALA A 1 113 ? -23.904 -0.973 24.923 1.00 76.12 113 ALA A N 1
ATOM 917 C CA . ALA A 1 113 ? -24.796 -0.294 25.859 1.00 76.12 113 ALA A CA 1
ATOM 918 C C . ALA A 1 113 ? -26.264 -0.669 25.609 1.00 76.12 113 ALA A C 1
ATOM 920 O O . ALA A 1 113 ? -26.963 -1.066 26.542 1.00 76.12 113 ALA A O 1
ATOM 921 N N . ARG A 1 114 ? -26.705 -0.666 24.341 1.00 81.06 114 ARG A N 1
ATOM 922 C CA . ARG A 1 114 ? -28.037 -1.157 23.945 1.00 81.06 114 ARG A CA 1
ATOM 923 C C . ARG A 1 114 ? -28.243 -2.625 24.301 1.00 81.06 114 ARG A C 1
ATOM 925 O O . ARG A 1 114 ? -29.282 -2.984 24.843 1.00 81.06 114 ARG A O 1
ATOM 932 N N . ARG A 1 115 ? -27.255 -3.484 24.031 1.00 76.31 115 ARG A N 1
ATOM 933 C CA . ARG A 1 115 ? -27.339 -4.921 24.341 1.00 76.31 115 ARG A CA 1
ATOM 934 C C . ARG A 1 115 ? -27.378 -5.206 25.846 1.00 76.31 115 ARG A C 1
ATOM 936 O O . ARG A 1 115 ? -27.933 -6.221 26.251 1.00 76.31 115 ARG A O 1
ATOM 943 N N . MET A 1 116 ? -26.805 -4.319 26.651 1.00 79.06 116 MET A N 1
ATOM 944 C CA . MET A 1 116 ? -26.776 -4.398 28.112 1.00 79.06 116 MET A CA 1
ATOM 945 C C . MET A 1 116 ? -27.966 -3.686 28.781 1.00 79.06 116 MET A C 1
ATOM 947 O O . MET A 1 116 ? -28.066 -3.712 30.004 1.00 79.06 116 MET A O 1
ATOM 951 N N . GLY A 1 117 ? -28.877 -3.082 28.005 1.00 70.75 117 GLY A N 1
ATOM 952 C CA . GLY A 1 117 ? -30.096 -2.447 28.516 1.00 70.75 117 GLY A CA 1
ATOM 953 C C . GLY A 1 117 ? -29.908 -1.036 29.084 1.00 70.75 117 GLY A C 1
ATOM 954 O O . GLY A 1 117 ? -30.745 -0.587 29.857 1.00 70.75 117 GLY A O 1
ATOM 955 N N . PHE A 1 118 ? -28.827 -0.340 28.719 1.00 70.88 118 PHE A N 1
ATOM 956 C CA . PHE A 1 118 ? -28.532 1.030 29.170 1.00 70.88 118 PHE A CA 1
ATOM 957 C C . PHE A 1 118 ? -29.062 2.134 28.232 1.00 70.88 118 PHE A C 1
ATOM 959 O O . PHE A 1 118 ? -28.690 3.293 28.406 1.00 70.88 118 PHE A O 1
ATOM 966 N N . ALA A 1 119 ? -29.871 1.782 27.228 1.00 57.94 119 ALA A N 1
ATOM 967 C CA . ALA A 1 119 ? -30.406 2.708 26.225 1.00 57.94 119 ALA A CA 1
ATOM 968 C C . ALA A 1 119 ? -31.846 3.130 26.525 1.00 57.94 119 ALA A C 1
ATOM 970 O O . ALA A 1 119 ? -32.637 2.244 26.919 1.00 57.94 119 ALA A O 1
#

Foldseek 3Di:
DDDPPVVVVVVVVCCVVVVDHPVVVLLVVLVVVCVQQVPDDSPDDPQVVLVL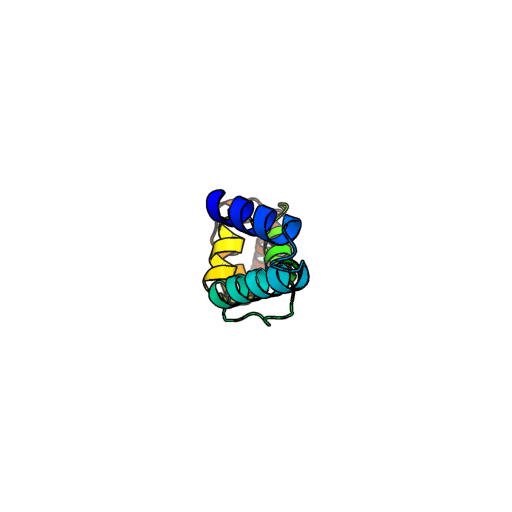VQVLCCVQLVDGDDCPRVLSVVCRSVVPDSVRSSVVSCVDPSSCVDPVVVVVVVVVVVVVCVVVPVD

pLDDT: mean 83.61, std 8.64, range [48.44, 94.31]